Protein AF-A0A2M8KVR5-F1 (afdb_monomer_lite)

Structure (mmCIF, N/CA/C/O backbone):
data_AF-A0A2M8KVR5-F1
#
_entry.id   AF-A0A2M8KVR5-F1
#
loop_
_atom_site.group_PDB
_atom_site.id
_atom_site.type_symbol
_atom_site.label_atom_id
_atom_site.label_alt_id
_atom_site.label_comp_id
_atom_site.label_asym_id
_atom_site.label_entity_id
_atom_site.label_seq_id
_atom_site.pdbx_PDB_ins_code
_atom_site.Cartn_x
_atom_site.Cartn_y
_atom_site.Cartn_z
_atom_site.occupancy
_atom_site.B_iso_or_equiv
_atom_site.auth_seq_id
_atom_site.auth_comp_id
_atom_site.auth_asym_id
_atom_site.auth_atom_id
_atom_site.pdbx_PDB_model_num
ATOM 1 N N . MET A 1 1 ? -38.546 4.397 44.052 1.00 54.53 1 MET A N 1
ATOM 2 C CA . MET A 1 1 ? -37.557 5.399 43.584 1.00 54.53 1 MET A CA 1
ATOM 3 C C . MET A 1 1 ? -36.105 5.061 44.001 1.00 54.53 1 MET A C 1
ATOM 5 O O . MET A 1 1 ? -35.329 5.967 44.254 1.00 54.53 1 MET A O 1
ATOM 9 N N . LEU A 1 2 ? -35.699 3.776 44.044 1.00 54.94 2 LEU A N 1
ATOM 10 C CA . LEU A 1 2 ? -34.340 3.357 44.469 1.00 54.94 2 LEU A CA 1
ATOM 11 C C . LEU A 1 2 ? -33.633 2.385 43.498 1.00 54.94 2 LEU A C 1
ATOM 13 O O . LEU A 1 2 ? -32.419 2.247 43.551 1.00 54.94 2 LEU A O 1
ATOM 17 N N . VAL A 1 3 ? -34.357 1.774 42.553 1.00 57.31 3 VAL A N 1
ATOM 18 C CA . VAL A 1 3 ? -33.804 0.739 41.652 1.00 57.31 3 VAL A CA 1
ATOM 19 C C . VAL A 1 3 ? -33.169 1.328 40.378 1.00 57.31 3 VAL A C 1
ATOM 21 O O . VAL A 1 3 ? -32.244 0.753 39.814 1.00 57.31 3 VAL A O 1
ATOM 24 N N . LEU A 1 4 ? -33.575 2.531 39.956 1.00 55.69 4 LEU A N 1
ATOM 25 C CA . LEU A 1 4 ? -33.089 3.167 38.719 1.00 55.69 4 LEU A CA 1
ATOM 26 C C . LEU A 1 4 ? -31.696 3.819 38.832 1.00 55.69 4 LEU A C 1
ATOM 28 O O . LEU A 1 4 ? -31.100 4.157 37.814 1.00 55.69 4 LEU A O 1
ATOM 32 N N . ARG A 1 5 ? -31.135 3.975 40.041 1.00 52.69 5 ARG A N 1
ATOM 33 C CA . ARG A 1 5 ? -29.813 4.611 40.235 1.00 52.69 5 ARG A CA 1
ATOM 34 C C . ARG A 1 5 ? -28.624 3.661 40.065 1.00 52.69 5 ARG A C 1
ATOM 36 O O . ARG A 1 5 ? -27.506 4.134 39.903 1.00 52.69 5 ARG A O 1
ATOM 43 N N . HIS A 1 6 ? -28.836 2.344 40.089 1.00 54.06 6 HIS A N 1
ATOM 44 C CA . HIS A 1 6 ? -27.742 1.360 40.059 1.00 54.06 6 HIS A CA 1
ATOM 45 C C . HIS A 1 6 ? -27.347 0.874 38.655 1.00 54.06 6 HIS A C 1
ATOM 47 O O . HIS A 1 6 ? -26.278 0.288 38.492 1.00 54.06 6 HIS A O 1
ATOM 53 N N . LEU A 1 7 ? -28.139 1.162 37.616 1.00 56.88 7 LEU A N 1
ATOM 54 C CA . LEU A 1 7 ? -27.837 0.708 36.250 1.00 56.88 7 LEU A CA 1
ATOM 55 C C . LEU A 1 7 ? -26.860 1.613 35.479 1.00 56.88 7 LEU A C 1
ATOM 57 O O . LEU A 1 7 ? -26.306 1.182 34.470 1.00 56.88 7 LEU A O 1
ATOM 61 N N . HIS A 1 8 ? -26.557 2.821 35.964 1.00 54.25 8 HIS A N 1
ATOM 62 C CA . HIS A 1 8 ? -25.597 3.707 35.291 1.00 54.25 8 HIS A CA 1
ATOM 63 C C . HIS A 1 8 ? -24.120 3.394 35.576 1.00 54.25 8 HIS A C 1
ATOM 65 O O . HIS A 1 8 ? -23.249 3.873 34.853 1.00 54.25 8 HIS A O 1
ATOM 71 N N . HIS A 1 9 ? -23.805 2.546 36.560 1.00 49.78 9 HIS A N 1
ATOM 72 C CA . HIS A 1 9 ? -22.411 2.303 36.954 1.00 49.78 9 HIS A CA 1
ATOM 73 C C . HIS A 1 9 ? -21.706 1.143 36.225 1.00 49.78 9 HIS A C 1
ATOM 75 O O . HIS A 1 9 ? -20.511 0.932 36.428 1.00 49.78 9 HIS A O 1
ATOM 81 N N . ARG A 1 10 ? -22.389 0.418 35.324 1.00 52.16 10 ARG A N 1
ATOM 82 C CA . ARG A 1 10 ? -21.841 -0.764 34.618 1.00 52.16 10 ARG A CA 1
ATOM 83 C C . ARG A 1 10 ? -21.323 -0.514 33.187 1.00 52.16 10 ARG A C 1
ATOM 85 O O . ARG A 1 10 ? -21.230 -1.452 32.403 1.00 52.16 10 ARG A O 1
ATOM 92 N N . ARG A 1 11 ? -20.925 0.712 32.821 1.00 54.03 11 ARG A N 1
ATOM 93 C CA . ARG A 1 11 ? -20.269 1.005 31.518 1.00 54.03 11 ARG A CA 1
ATOM 94 C C . ARG A 1 11 ? -18.906 1.691 31.649 1.00 54.03 11 ARG A C 1
ATOM 96 O O . ARG A 1 11 ? -18.586 2.624 30.922 1.00 54.03 11 ARG A O 1
ATOM 103 N N . ARG A 1 12 ? -18.065 1.216 32.566 1.00 53.47 12 ARG A N 1
ATOM 104 C CA . ARG A 1 12 ? -16.647 1.614 32.625 1.00 53.47 12 ARG A CA 1
ATOM 105 C C . ARG A 1 12 ? -15.747 0.379 32.702 1.00 53.47 12 ARG A C 1
ATOM 107 O O . ARG A 1 12 ? -14.941 0.226 33.607 1.00 53.47 12 ARG A O 1
ATOM 114 N N . GLN A 1 13 ? -15.933 -0.543 31.761 1.00 52.22 13 GLN A N 1
ATOM 115 C CA . GLN A 1 13 ? -15.040 -1.686 31.567 1.00 52.22 13 GLN A CA 1
ATOM 116 C C . GLN A 1 13 ? -13.802 -1.226 30.773 1.00 52.22 13 GLN A C 1
ATOM 118 O O . GLN A 1 13 ? -13.929 -0.745 29.654 1.00 52.22 13 GLN A O 1
ATOM 123 N N . LYS A 1 14 ? -12.627 -1.336 31.415 1.00 47.28 14 LYS A N 1
ATOM 124 C CA . LYS A 1 14 ? -11.256 -1.366 30.856 1.00 47.28 14 LYS A CA 1
ATOM 125 C C . LYS A 1 14 ? -10.913 -0.326 29.769 1.00 47.28 14 LYS A C 1
ATOM 127 O O . LYS A 1 14 ? -10.951 -0.608 28.585 1.00 47.28 14 LYS A O 1
ATOM 132 N N . LYS A 1 15 ? -10.436 0.858 30.176 1.00 48.91 15 LYS A N 1
ATOM 133 C CA . LYS A 1 15 ? -9.985 1.935 29.260 1.00 48.91 15 LYS A CA 1
ATOM 134 C C . LYS A 1 15 ? -8.455 2.032 29.062 1.00 48.91 15 LYS A C 1
ATOM 136 O O . LYS A 1 15 ? -7.995 2.970 28.429 1.00 48.91 15 LYS A O 1
ATOM 141 N N . SER A 1 16 ? -7.653 1.119 29.623 1.00 50.03 16 SER A N 1
ATOM 142 C CA . SER A 1 16 ? -6.190 1.327 29.714 1.00 50.03 16 SER A CA 1
ATOM 143 C C . SER A 1 16 ? -5.357 0.535 28.691 1.00 50.03 16 SER A C 1
ATOM 145 O O . SER A 1 16 ? -4.474 1.099 28.060 1.00 50.03 16 SER A O 1
ATOM 147 N N . SER A 1 17 ? -5.672 -0.745 28.442 1.00 53.75 17 SER A N 1
ATOM 148 C CA . SER A 1 17 ? -4.884 -1.594 27.522 1.00 53.75 17 SER A CA 1
ATOM 149 C C . SER A 1 17 ? -5.211 -1.397 26.038 1.00 53.75 17 SER A C 1
ATOM 151 O O . SER A 1 17 ? -4.375 -1.707 25.195 1.00 53.75 17 SER A O 1
ATOM 153 N N . HIS A 1 18 ? -6.412 -0.910 25.709 1.00 58.44 18 HIS A N 1
ATOM 154 C CA . HIS A 1 18 ? -6.841 -0.739 24.317 1.00 58.44 18 HIS A CA 1
ATOM 155 C C . HIS A 1 18 ? -6.031 0.352 23.605 1.00 58.44 18 HIS A C 1
ATOM 157 O O . HIS A 1 18 ? -5.607 0.158 22.476 1.00 58.44 18 HIS A O 1
ATOM 163 N N . ASN A 1 19 ? -5.669 1.427 24.311 1.00 74.12 19 ASN A N 1
ATOM 164 C CA . ASN A 1 19 ? -5.029 2.590 23.692 1.00 74.12 19 ASN A CA 1
ATOM 165 C C . ASN A 1 19 ? -3.622 2.293 23.133 1.00 74.12 19 ASN A C 1
ATOM 167 O O . ASN A 1 19 ? -3.216 2.907 22.153 1.00 74.12 19 ASN A O 1
ATOM 171 N N . PHE A 1 20 ? -2.864 1.369 23.739 1.00 86.75 20 PHE A N 1
ATOM 172 C CA . PHE A 1 20 ? -1.526 1.016 23.247 1.00 86.75 20 PHE A CA 1
ATOM 173 C C . PHE A 1 20 ? -1.593 0.207 21.949 1.00 86.75 20 PHE A C 1
ATOM 175 O O . PHE A 1 20 ? -0.916 0.541 20.978 1.00 86.75 20 PHE A O 1
ATOM 182 N N . LEU A 1 21 ? -2.445 -0.822 21.918 1.00 87.56 21 LEU A N 1
ATOM 183 C CA . LEU A 1 21 ? -2.665 -1.625 20.716 1.00 87.56 21 LEU A CA 1
ATOM 184 C C . LEU A 1 21 ? -3.286 -0.785 19.599 1.00 87.56 21 LEU A C 1
ATOM 186 O O . LEU A 1 21 ? -2.841 -0.888 18.461 1.00 87.56 21 LEU A O 1
ATOM 190 N N . ASP A 1 22 ? -4.232 0.097 19.925 1.00 85.88 22 ASP A N 1
ATOM 191 C CA . ASP A 1 22 ? -4.829 1.017 18.956 1.00 85.88 22 ASP A CA 1
ATOM 192 C C . ASP A 1 22 ? -3.752 1.897 18.303 1.00 85.88 22 ASP A C 1
ATOM 194 O O . ASP A 1 22 ? -3.698 1.996 17.078 1.00 85.88 22 ASP A O 1
ATOM 198 N N . ASN A 1 23 ? -2.831 2.464 19.092 1.00 88.12 23 ASN A N 1
ATOM 199 C CA . ASN A 1 23 ? -1.714 3.252 18.565 1.00 88.12 23 ASN A CA 1
ATOM 200 C C . ASN A 1 23 ? -0.775 2.421 17.677 1.00 88.12 23 ASN A C 1
ATOM 202 O O . ASN A 1 23 ? -0.385 2.884 16.604 1.00 88.12 23 ASN A O 1
ATOM 206 N N . ILE A 1 24 ? -0.442 1.188 18.078 1.00 93.06 24 ILE A N 1
ATOM 207 C CA . ILE A 1 24 ? 0.366 0.276 17.253 1.00 93.06 24 ILE A CA 1
ATOM 208 C C . ILE A 1 24 ? -0.325 -0.000 15.918 1.00 93.06 24 ILE A C 1
ATOM 210 O O . ILE A 1 24 ? 0.333 0.021 14.880 1.00 93.06 24 ILE A O 1
ATOM 214 N N . ILE A 1 25 ? -1.640 -0.224 15.920 1.00 92.75 25 ILE A N 1
ATOM 215 C CA . ILE A 1 25 ? -2.398 -0.494 14.695 1.00 92.75 25 ILE A CA 1
ATOM 216 C C . ILE A 1 25 ? -2.281 0.678 13.718 1.00 92.75 25 ILE A C 1
ATOM 218 O O . ILE A 1 25 ? -2.097 0.440 12.529 1.00 92.75 25 ILE A O 1
ATOM 222 N N . TYR A 1 26 ? -2.324 1.929 14.187 1.00 90.00 26 TYR A N 1
ATOM 223 C CA . TYR A 1 26 ? -2.098 3.088 13.314 1.00 90.00 26 TYR A CA 1
ATOM 224 C C . TYR A 1 26 ? -0.678 3.125 12.738 1.00 90.00 26 TYR A C 1
ATOM 226 O O . TYR A 1 26 ? -0.511 3.417 11.553 1.00 90.00 26 TYR A O 1
ATOM 234 N N . VAL A 1 27 ? 0.335 2.792 13.542 1.00 94.06 27 VAL A N 1
ATOM 235 C CA . VAL A 1 27 ? 1.727 2.723 13.070 1.00 94.06 27 VAL A CA 1
ATOM 23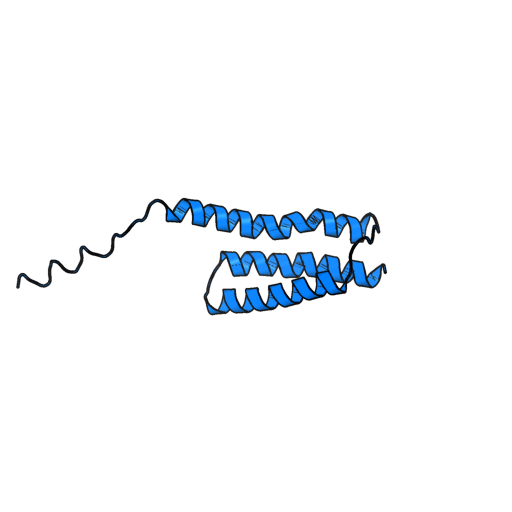6 C C . VAL A 1 27 ? 1.883 1.632 12.013 1.00 94.06 27 VAL A C 1
ATOM 238 O O . VAL A 1 27 ? 2.433 1.897 10.950 1.00 94.06 27 VAL A O 1
ATOM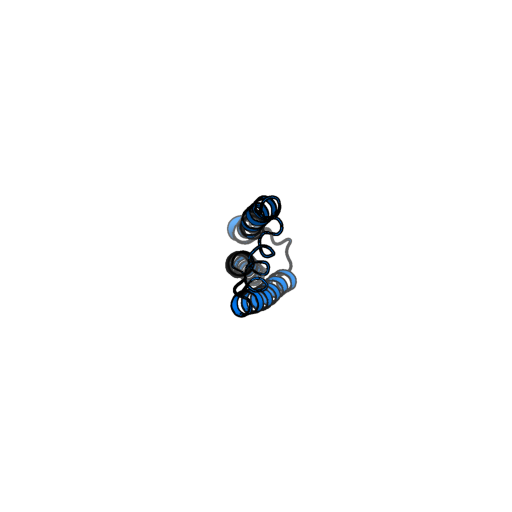 241 N N . ILE A 1 28 ? 1.355 0.432 12.256 1.00 93.88 28 ILE A N 1
ATOM 242 C CA . ILE A 1 28 ? 1.435 -0.693 11.312 1.00 93.88 28 ILE A CA 1
ATOM 243 C C . ILE A 1 28 ? 0.631 -0.400 10.040 1.00 93.88 28 ILE A C 1
ATOM 245 O O . ILE A 1 28 ? 1.105 -0.686 8.940 1.00 93.88 28 ILE A O 1
ATOM 249 N N . ALA A 1 29 ? -0.545 0.220 10.175 1.00 92.56 29 ALA A N 1
ATOM 250 C CA . ALA A 1 29 ? -1.379 0.637 9.051 1.00 92.56 29 ALA A CA 1
ATOM 251 C C . ALA A 1 29 ? -0.624 1.556 8.080 1.00 92.56 29 ALA A C 1
ATOM 253 O O . ALA A 1 29 ? -0.831 1.462 6.870 1.00 92.56 29 ALA A O 1
ATOM 254 N N . PHE A 1 30 ? 0.262 2.410 8.596 1.00 93.25 30 PHE A N 1
ATOM 255 C CA . PHE A 1 30 ? 1.144 3.246 7.787 1.00 93.25 30 PHE A CA 1
ATOM 256 C C . PHE A 1 30 ? 2.404 2.506 7.319 1.00 93.25 30 PHE A C 1
ATOM 258 O O . PHE A 1 30 ? 2.772 2.584 6.148 1.00 93.25 30 PHE A O 1
ATOM 265 N N . ALA A 1 31 ? 3.063 1.774 8.220 1.00 95.25 31 ALA A N 1
ATOM 266 C CA . ALA A 1 31 ? 4.343 1.131 7.954 1.00 95.25 31 ALA A CA 1
ATOM 267 C C . ALA A 1 31 ? 4.247 0.078 6.843 1.00 95.25 31 ALA A C 1
ATOM 269 O O . ALA A 1 31 ? 5.137 0.020 6.002 1.00 95.25 31 ALA A O 1
ATOM 270 N N . GLY A 1 32 ? 3.166 -0.710 6.795 1.00 91.50 32 GLY A N 1
ATOM 271 C CA . GLY A 1 32 ? 2.979 -1.748 5.774 1.00 91.50 32 GLY A CA 1
ATOM 272 C C . GLY A 1 32 ? 3.129 -1.214 4.339 1.00 91.50 32 GLY A C 1
ATOM 273 O O . GLY A 1 32 ? 4.048 -1.636 3.635 1.00 91.50 32 GLY A O 1
ATOM 274 N N . PRO A 1 33 ? 2.300 -0.246 3.907 1.00 93.25 33 PRO A N 1
ATOM 275 C CA . PRO A 1 33 ? 2.433 0.368 2.585 1.00 93.25 33 PRO A CA 1
ATOM 276 C C . PRO A 1 33 ? 3.769 1.092 2.354 1.00 93.25 33 PRO A C 1
ATOM 278 O O . PRO A 1 33 ? 4.304 1.071 1.248 1.00 93.25 33 PRO A O 1
ATOM 281 N N . VAL A 1 34 ? 4.348 1.716 3.384 1.00 94.81 34 VAL A N 1
ATOM 282 C CA . VAL A 1 34 ? 5.651 2.401 3.272 1.00 94.81 34 VAL A CA 1
ATOM 283 C C . VAL A 1 34 ? 6.785 1.417 2.988 1.00 94.81 34 VAL A C 1
ATOM 285 O O . VAL A 1 34 ? 7.680 1.718 2.201 1.00 94.81 34 VAL A O 1
ATOM 288 N N . MET A 1 35 ? 6.719 0.205 3.538 1.00 95.81 35 MET A N 1
ATOM 289 C CA . MET A 1 35 ? 7.695 -0.853 3.252 1.00 95.81 35 MET A CA 1
ATOM 290 C C . MET A 1 35 ? 7.626 -1.358 1.805 1.00 95.81 35 MET A C 1
ATOM 292 O O . MET A 1 35 ? 8.498 -2.104 1.375 1.00 95.81 35 MET A O 1
ATOM 296 N N . THR A 1 36 ? 6.628 -0.933 1.025 1.00 95.44 36 THR A N 1
ATOM 297 C CA . THR A 1 36 ? 6.564 -1.212 -0.415 1.00 95.44 36 THR A CA 1
ATOM 298 C C . THR A 1 36 ? 7.401 -0.225 -1.246 1.00 95.44 36 THR A C 1
ATOM 300 O O . THR A 1 36 ? 7.651 -0.479 -2.421 1.00 95.44 36 THR A O 1
ATOM 303 N N . ILE A 1 37 ? 7.871 0.890 -0.669 1.00 95.25 37 ILE A N 1
ATOM 304 C CA . ILE A 1 37 ? 8.650 1.916 -1.389 1.00 95.25 37 ILE A CA 1
ATOM 305 C C . ILE A 1 37 ? 9.953 1.368 -2.003 1.00 95.25 37 ILE A C 1
ATOM 307 O O . ILE A 1 37 ? 10.192 1.665 -3.174 1.00 95.25 37 ILE A O 1
ATOM 311 N N . PRO A 1 38 ? 10.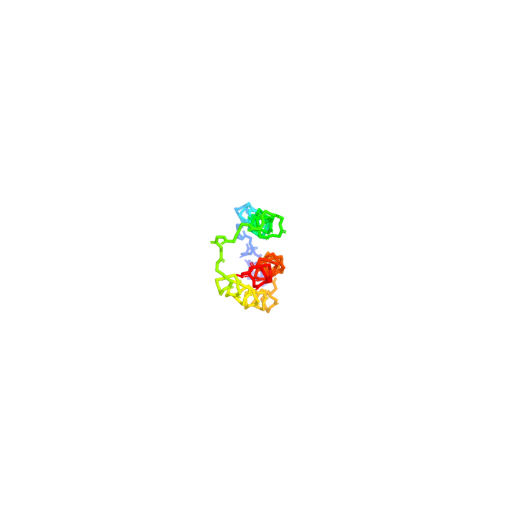776 0.551 -1.309 1.00 94.62 38 PRO A N 1
ATOM 312 C CA . PRO A 1 38 ? 11.965 -0.049 -1.921 1.00 94.62 38 PRO A CA 1
ATOM 313 C C . PRO A 1 38 ? 11.623 -0.872 -3.168 1.00 94.62 38 PRO A C 1
ATOM 315 O O . PRO A 1 38 ? 12.267 -0.731 -4.199 1.00 94.62 38 PRO A O 1
ATOM 318 N N . GLN A 1 39 ? 10.522 -1.627 -3.127 1.00 94.81 39 GLN A N 1
ATOM 319 C CA . GLN A 1 39 ? 10.071 -2.404 -4.279 1.00 94.81 39 GLN A CA 1
ATOM 320 C C . GLN A 1 39 ? 9.662 -1.519 -5.467 1.00 94.81 39 GLN A C 1
ATOM 322 O O . GLN A 1 39 ? 9.904 -1.884 -6.619 1.00 94.81 39 GLN A O 1
ATOM 327 N N . ILE A 1 40 ? 9.047 -0.360 -5.206 1.00 95.38 40 ILE A N 1
ATOM 328 C CA . ILE A 1 40 ? 8.737 0.634 -6.244 1.00 95.38 40 ILE A CA 1
ATOM 329 C C . ILE A 1 40 ? 10.043 1.160 -6.852 1.00 95.38 40 ILE A C 1
ATOM 331 O O . ILE A 1 40 ? 10.153 1.240 -8.075 1.00 95.38 40 ILE A O 1
ATOM 335 N N . TYR A 1 41 ? 11.041 1.480 -6.027 1.00 95.00 41 TYR A N 1
ATOM 336 C CA . TYR A 1 41 ? 12.350 1.926 -6.505 1.00 95.00 41 TYR A CA 1
ATOM 337 C C . TYR A 1 41 ? 13.024 0.873 -7.397 1.00 95.00 41 TYR A C 1
ATOM 339 O O . TYR A 1 41 ? 13.478 1.205 -8.495 1.00 95.00 41 TYR A O 1
ATOM 347 N N . ASP A 1 42 ? 13.022 -0.394 -6.984 1.00 93.25 42 ASP A N 1
ATOM 348 C CA . ASP A 1 42 ? 13.652 -1.478 -7.745 1.00 93.25 42 ASP A CA 1
ATOM 349 C C . ASP A 1 42 ? 13.025 -1.646 -9.135 1.00 93.25 42 ASP A C 1
ATOM 351 O O . ASP A 1 42 ? 13.727 -1.811 -10.136 1.00 93.25 42 ASP A O 1
ATOM 355 N N . VAL A 1 43 ? 11.699 -1.521 -9.219 1.00 94.00 43 VAL A N 1
ATOM 356 C CA . VAL A 1 43 ? 10.960 -1.642 -10.480 1.00 94.00 43 VAL A CA 1
ATOM 357 C C . VAL A 1 43 ? 11.158 -0.419 -11.378 1.00 94.00 43 VAL A C 1
ATOM 359 O O . VAL A 1 43 ? 11.422 -0.559 -12.575 1.00 94.00 43 VAL A O 1
ATOM 362 N N . TRP A 1 44 ? 11.027 0.791 -10.832 1.00 93.75 44 TRP A N 1
ATOM 363 C CA . TRP A 1 44 ? 10.994 2.011 -11.642 1.00 93.75 44 TRP A CA 1
ATOM 364 C C . TRP A 1 44 ? 12.371 2.608 -11.915 1.00 93.75 44 TRP A C 1
ATOM 366 O O . TRP A 1 44 ? 12.572 3.155 -12.999 1.00 93.75 44 TRP A O 1
ATOM 376 N N . VAL A 1 45 ? 13.317 2.502 -10.984 1.00 93.12 45 VAL A N 1
ATOM 377 C CA . VAL A 1 45 ? 14.655 3.099 -11.109 1.00 93.12 45 VAL A CA 1
ATOM 378 C C . VAL A 1 45 ? 15.680 2.036 -11.468 1.00 93.12 45 VAL A C 1
ATOM 380 O O . VAL A 1 45 ? 16.329 2.152 -12.504 1.00 93.12 45 VAL A O 1
ATOM 383 N N . ALA A 1 46 ? 15.793 0.980 -10.658 1.00 88.62 46 ALA A N 1
ATOM 384 C CA . ALA A 1 46 ? 16.817 -0.043 -10.870 1.00 88.62 46 ALA A CA 1
ATOM 385 C C . ALA A 1 46 ? 16.517 -0.959 -12.070 1.00 88.62 46 ALA A C 1
ATOM 387 O O . ALA A 1 46 ? 17.416 -1.650 -12.544 1.00 88.62 46 ALA A O 1
ATOM 388 N N . LYS A 1 47 ? 15.263 -0.970 -12.554 1.00 84.44 47 LYS A N 1
ATOM 389 C CA . LYS A 1 47 ? 14.757 -1.892 -13.588 1.00 84.44 47 LYS A CA 1
ATOM 390 C C . LYS A 1 47 ? 15.003 -3.363 -13.236 1.00 84.44 47 LYS A C 1
ATOM 392 O O . LYS A 1 47 ? 15.121 -4.211 -14.117 1.00 84.44 47 LYS A O 1
ATOM 397 N N . GLN A 1 48 ? 15.076 -3.674 -11.944 1.00 76.69 48 GLN A N 1
ATOM 398 C CA . GLN A 1 48 ? 15.281 -5.029 -11.453 1.00 76.69 48 GLN A CA 1
ATOM 399 C C . GLN A 1 48 ? 13.917 -5.684 -11.244 1.00 76.69 48 GLN A C 1
ATOM 401 O O . GLN A 1 48 ? 13.232 -5.477 -10.245 1.00 76.69 48 GLN A O 1
ATOM 406 N N . LEU A 1 49 ? 13.502 -6.463 -12.240 1.00 69.75 49 LEU A N 1
ATOM 407 C CA . LEU A 1 49 ? 12.209 -7.140 -12.267 1.00 69.75 49 LEU A CA 1
ATOM 408 C C . LEU A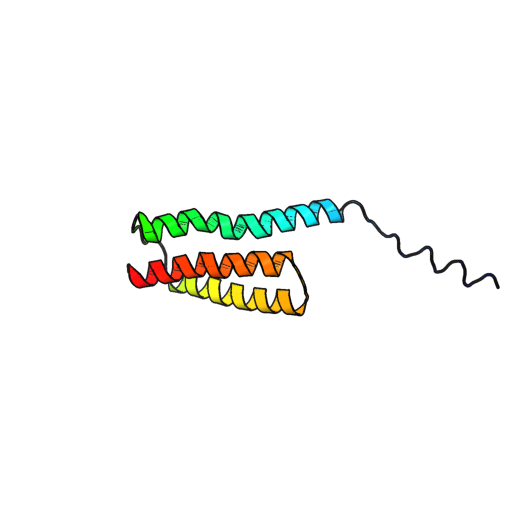 1 49 ? 12.344 -8.559 -11.725 1.00 69.75 49 LEU A C 1
ATOM 410 O O . LEU A 1 49 ? 12.341 -9.536 -12.466 1.00 69.75 49 LEU A O 1
ATOM 414 N N . SER A 1 50 ? 12.445 -8.680 -10.408 1.00 75.00 50 SER A N 1
ATOM 415 C CA . SER A 1 50 ? 12.339 -9.970 -9.714 1.00 75.00 50 SER A CA 1
ATOM 416 C C . SER A 1 50 ? 10.897 -10.295 -9.296 1.00 75.00 50 SER A C 1
ATOM 418 O O . SER A 1 50 ? 10.660 -11.251 -8.558 1.00 75.00 50 SER A O 1
ATOM 420 N N . VAL A 1 51 ? 9.914 -9.515 -9.765 1.00 86.81 51 VAL A N 1
ATOM 421 C CA . VAL A 1 51 ? 8.529 -9.568 -9.287 1.00 86.81 51 VAL A CA 1
ATOM 422 C C . VAL A 1 51 ? 7.509 -9.908 -10.370 1.00 86.81 51 VAL A C 1
ATOM 424 O O . VAL A 1 51 ? 7.582 -9.442 -11.502 1.00 86.81 51 VAL A O 1
ATOM 427 N N . ASN A 1 52 ? 6.501 -10.702 -9.999 1.00 91.25 52 ASN A N 1
ATOM 428 C CA . ASN A 1 52 ? 5.422 -11.102 -10.899 1.00 91.25 52 ASN A CA 1
ATOM 429 C C . ASN A 1 52 ? 4.266 -10.077 -10.862 1.00 91.25 52 ASN A C 1
ATOM 431 O O . ASN A 1 52 ? 3.678 -9.883 -9.793 1.00 91.25 52 ASN A O 1
ATOM 435 N N . PRO A 1 53 ? 3.871 -9.462 -11.996 1.00 91.50 53 PRO A N 1
ATOM 436 C CA . PRO A 1 53 ? 2.769 -8.500 -12.025 1.00 91.50 53 PRO A CA 1
ATOM 437 C C . PRO A 1 53 ? 1.430 -9.109 -11.587 1.00 91.50 53 PRO A C 1
ATOM 439 O O . PRO A 1 53 ? 0.639 -8.426 -10.949 1.00 91.50 53 PRO A O 1
ATOM 442 N N . ILE A 1 54 ? 1.173 -10.398 -11.831 1.00 95.31 54 ILE A N 1
ATOM 443 C CA . ILE A 1 54 ? -0.076 -11.040 -11.382 1.00 95.31 54 ILE A CA 1
ATOM 444 C C . ILE A 1 54 ? -0.177 -11.006 -9.851 1.00 95.31 54 ILE A C 1
ATOM 446 O O . ILE A 1 54 ? -1.243 -10.720 -9.305 1.00 95.31 54 ILE A O 1
ATOM 450 N N . THR A 1 55 ? 0.938 -11.230 -9.152 1.00 94.94 55 THR A N 1
ATOM 451 C CA . THR A 1 55 ? 0.997 -11.173 -7.687 1.00 94.94 55 THR A CA 1
ATOM 452 C C . THR A 1 55 ? 0.644 -9.777 -7.175 1.00 94.94 55 THR A C 1
ATOM 454 O O . THR A 1 55 ? -0.224 -9.634 -6.316 1.00 94.94 55 THR A O 1
ATOM 457 N N . TRP A 1 56 ? 1.262 -8.734 -7.735 1.00 95.56 56 TRP A N 1
ATOM 458 C CA . TRP A 1 56 ? 1.028 -7.353 -7.297 1.00 95.56 56 TRP A CA 1
ATOM 459 C C . TRP A 1 56 ? -0.356 -6.828 -7.686 1.00 95.56 56 TRP A C 1
ATOM 461 O O . TRP A 1 56 ? -0.997 -6.148 -6.885 1.00 95.56 56 TRP A O 1
ATOM 471 N N . GLY A 1 57 ? -0.869 -7.219 -8.854 1.00 96.25 57 GLY A N 1
ATOM 472 C CA . GLY A 1 57 ? -2.250 -6.942 -9.246 1.00 96.25 57 GLY A CA 1
ATOM 473 C C . GLY A 1 57 ? -3.261 -7.610 -8.308 1.00 96.25 57 GLY A C 1
ATOM 474 O O . GLY A 1 57 ? -4.237 -6.981 -7.905 1.00 96.25 57 GLY A O 1
ATOM 475 N N . SER A 1 58 ? -2.992 -8.847 -7.876 1.00 97.81 58 SER A N 1
ATOM 476 C CA . SER A 1 58 ? -3.847 -9.564 -6.917 1.00 97.81 58 SER A CA 1
ATOM 477 C C . SER A 1 58 ? -3.875 -8.873 -5.552 1.00 97.81 58 SER A C 1
ATOM 479 O O . SER A 1 58 ? -4.950 -8.711 -4.974 1.00 97.81 58 SER A O 1
ATOM 481 N N . TYR A 1 59 ? -2.726 -8.397 -5.055 1.00 96.75 59 TYR A N 1
ATOM 482 C CA . TYR A 1 59 ? -2.683 -7.599 -3.824 1.00 96.75 59 TYR A CA 1
ATOM 483 C C . TYR A 1 59 ? -3.467 -6.292 -3.943 1.00 96.75 59 TYR A C 1
ATOM 485 O O . TYR A 1 59 ? -4.164 -5.925 -2.999 1.00 96.75 59 TYR A O 1
ATOM 493 N N . CYS A 1 60 ? -3.417 -5.629 -5.099 1.00 97.06 60 CYS A N 1
ATOM 494 C CA . CYS A 1 60 ? -4.206 -4.425 -5.349 1.00 97.06 60 CYS A CA 1
ATOM 495 C C . CYS A 1 60 ? -5.718 -4.718 -5.279 1.00 97.06 60 CYS A C 1
ATOM 497 O O . CYS A 1 60 ? -6.447 -4.027 -4.568 1.00 97.06 60 CYS A O 1
ATOM 499 N N . VAL A 1 61 ? -6.190 -5.799 -5.915 1.00 98.19 61 VAL A N 1
ATOM 500 C CA . VAL A 1 61 ? -7.604 -6.227 -5.839 1.00 98.19 61 VAL A CA 1
ATOM 501 C C . VAL A 1 61 ? -8.017 -6.546 -4.400 1.00 98.19 61 VAL A C 1
ATOM 503 O O . VAL A 1 61 ? -9.063 -6.090 -3.938 1.00 98.19 61 VAL A O 1
ATOM 506 N N . ILE A 1 62 ? -7.186 -7.285 -3.662 1.00 98.19 62 ILE A N 1
ATOM 507 C CA . ILE A 1 62 ? -7.438 -7.603 -2.250 1.00 98.19 62 ILE A CA 1
ATOM 508 C C . ILE A 1 62 ? -7.524 -6.318 -1.412 1.00 98.19 62 ILE A C 1
ATOM 510 O O . ILE A 1 62 ? -8.430 -6.184 -0.586 1.00 98.19 62 ILE A O 1
ATOM 514 N N . ALA A 1 63 ? -6.631 -5.353 -1.642 1.00 97.56 63 ALA A N 1
ATOM 515 C CA . ALA A 1 63 ? -6.638 -4.075 -0.937 1.00 97.56 63 ALA A CA 1
ATOM 516 C C . ALA A 1 63 ? -7.904 -3.253 -1.240 1.00 97.56 63 ALA A C 1
ATOM 518 O O . ALA A 1 63 ? -8.463 -2.643 -0.330 1.00 97.56 63 ALA A O 1
ATOM 519 N N . VAL A 1 64 ? -8.422 -3.293 -2.474 1.00 98.44 64 VAL A N 1
ATOM 520 C CA . VAL A 1 64 ? -9.720 -2.683 -2.822 1.00 98.44 64 VAL A CA 1
ATOM 521 C C . VAL A 1 64 ? -10.857 -3.314 -2.015 1.00 98.44 64 VAL A C 1
ATOM 523 O O . VAL A 1 64 ? -11.659 -2.588 -1.427 1.00 98.44 64 VAL A O 1
ATOM 526 N N . VAL A 1 65 ? -10.906 -4.646 -1.912 1.00 98.50 65 VAL A N 1
ATOM 527 C CA . VAL A 1 65 ? -11.934 -5.343 -1.116 1.00 98.50 65 VAL A CA 1
ATOM 528 C C . VAL A 1 65 ? -11.859 -4.937 0.361 1.00 98.50 65 VAL A C 1
ATOM 530 O O . VAL A 1 65 ? -12.881 -4.610 0.972 1.00 98.50 65 VAL A O 1
ATOM 533 N N . TRP A 1 66 ? -10.655 -4.885 0.935 1.00 98.06 66 TRP A N 1
ATOM 534 C CA . TRP A 1 66 ? -10.454 -4.433 2.315 1.00 98.06 66 TRP A CA 1
ATOM 535 C C . TRP A 1 66 ? -10.787 -2.958 2.523 1.00 98.06 66 TRP A C 1
ATOM 537 O O . TRP A 1 66 ? -11.327 -2.598 3.573 1.00 98.06 66 TRP A O 1
ATOM 547 N N . LEU A 1 67 ? -10.514 -2.102 1.539 1.00 98.25 67 LEU A N 1
ATOM 548 C CA . LEU A 1 67 ? -10.913 -0.701 1.577 1.00 98.25 67 LEU A CA 1
ATOM 549 C C . LEU A 1 67 ? -12.440 -0.575 1.610 1.00 98.25 67 LEU A C 1
ATOM 551 O O . LEU A 1 67 ? -12.966 0.131 2.471 1.00 98.25 67 LEU A O 1
ATOM 555 N N . CYS A 1 68 ? -13.158 -1.305 0.750 1.00 98.44 68 CYS A N 1
ATOM 556 C CA . CYS A 1 68 ? -14.622 -1.351 0.770 1.00 98.44 68 CYS A CA 1
ATOM 557 C C . CYS A 1 68 ? -15.153 -1.807 2.136 1.00 98.44 68 CYS A C 1
ATOM 559 O O . CYS A 1 68 ? -16.043 -1.165 2.700 1.00 98.44 68 CYS A O 1
ATOM 561 N N . TYR A 1 69 ? -14.569 -2.864 2.708 1.00 98.06 69 TYR A N 1
ATOM 562 C CA . TYR A 1 69 ? -14.923 -3.337 4.047 1.00 98.06 69 TYR A CA 1
ATOM 563 C C . TYR A 1 69 ? -14.682 -2.267 5.123 1.00 98.06 69 TYR A C 1
ATOM 565 O O . TYR A 1 69 ? -15.562 -2.000 5.949 1.00 98.06 69 TYR A O 1
ATOM 573 N N . GLY A 1 70 ? -13.505 -1.635 5.100 1.00 97.31 70 GLY A N 1
ATOM 574 C CA . GLY A 1 70 ? -13.120 -0.583 6.035 1.00 97.31 70 GLY A CA 1
ATOM 575 C C . GLY A 1 70 ? -14.056 0.620 5.964 1.00 97.31 70 GLY A C 1
ATOM 576 O O . GLY A 1 70 ? -14.449 1.135 7.010 1.00 97.31 70 GLY A O 1
ATOM 577 N N . LEU A 1 71 ? -14.461 1.029 4.758 1.00 98.06 71 LEU A N 1
ATOM 578 C CA . LEU A 1 71 ? -15.433 2.102 4.534 1.00 98.06 71 LEU A CA 1
ATOM 579 C C . LEU A 1 71 ? -16.817 1.735 5.085 1.00 98.06 71 LEU A C 1
ATOM 581 O O . LEU A 1 71 ? -17.393 2.523 5.837 1.00 98.06 71 LEU A O 1
ATOM 585 N N . ALA A 1 72 ? -17.315 0.530 4.785 1.00 98.12 72 ALA A N 1
ATOM 586 C CA . ALA A 1 72 ? -18.618 0.055 5.257 1.00 98.12 72 ALA A CA 1
ATOM 587 C C . ALA A 1 72 ? -18.709 0.009 6.795 1.00 98.12 72 ALA A C 1
ATOM 589 O O . ALA A 1 72 ? -19.726 0.395 7.372 1.00 98.12 72 ALA A O 1
ATOM 590 N N . HIS A 1 73 ? -17.625 -0.390 7.466 1.00 97.25 73 HIS A N 1
ATOM 591 C CA . HIS A 1 73 ? -17.559 -0.509 8.929 1.00 97.25 73 HIS A CA 1
ATOM 592 C C . HIS A 1 73 ? -16.915 0.704 9.622 1.00 97.25 73 HIS A C 1
ATOM 594 O O . HIS A 1 73 ? -16.763 0.711 10.844 1.00 97.25 73 HIS A O 1
ATOM 600 N N . LYS A 1 74 ? -16.536 1.743 8.864 1.00 95.75 74 LYS A N 1
ATOM 601 C CA . LYS A 1 74 ? -15.878 2.974 9.344 1.00 95.75 74 LYS A CA 1
ATOM 602 C C . LYS A 1 74 ? -14.593 2.725 10.156 1.00 95.75 74 LYS A C 1
ATOM 604 O O . LYS A 1 74 ? -14.288 3.457 11.102 1.00 95.75 74 LYS A O 1
ATOM 609 N N . VAL A 1 75 ? -13.807 1.717 9.772 1.00 94.94 75 VAL A N 1
ATOM 610 C CA . VAL A 1 75 ? -12.552 1.345 10.448 1.00 94.94 75 VAL A CA 1
ATOM 611 C C . VAL A 1 75 ? -11.382 2.148 9.871 1.00 94.94 75 VAL A C 1
ATOM 613 O O . VAL A 1 75 ? -10.767 1.760 8.879 1.00 94.94 75 VAL A O 1
ATOM 616 N N . LYS A 1 76 ? -11.062 3.284 10.506 1.00 93.81 76 LYS A N 1
ATOM 617 C CA . LYS A 1 76 ? -10.082 4.266 9.994 1.00 93.81 76 LYS A CA 1
ATOM 618 C C . LYS A 1 76 ? -8.697 3.688 9.654 1.00 93.81 76 LYS A C 1
ATOM 620 O O . LYS A 1 76 ? -8.223 3.996 8.562 1.00 93.81 76 LYS A O 1
ATOM 625 N N . PRO A 1 77 ? -8.051 2.854 10.498 1.00 93.69 77 PRO A N 1
ATOM 626 C CA . PRO A 1 77 ? -6.731 2.311 10.165 1.00 93.69 77 PRO A CA 1
ATOM 627 C C . PRO A 1 77 ? -6.749 1.433 8.911 1.00 93.69 77 PRO A C 1
ATOM 629 O O . PRO A 1 77 ? -5.845 1.522 8.089 1.00 93.69 77 PRO A O 1
ATOM 632 N N . ILE A 1 78 ? -7.808 0.634 8.730 1.00 96.25 78 ILE A N 1
ATOM 633 C CA . ILE A 1 78 ? -7.981 -0.227 7.551 1.00 96.25 78 ILE A CA 1
ATOM 634 C C . ILE A 1 78 ? -8.173 0.628 6.300 1.00 96.25 78 ILE A C 1
ATOM 636 O O . ILE A 1 78 ? -7.518 0.371 5.292 1.00 96.25 78 ILE A O 1
ATOM 640 N N . ILE A 1 79 ? -9.026 1.658 6.368 1.00 97.31 79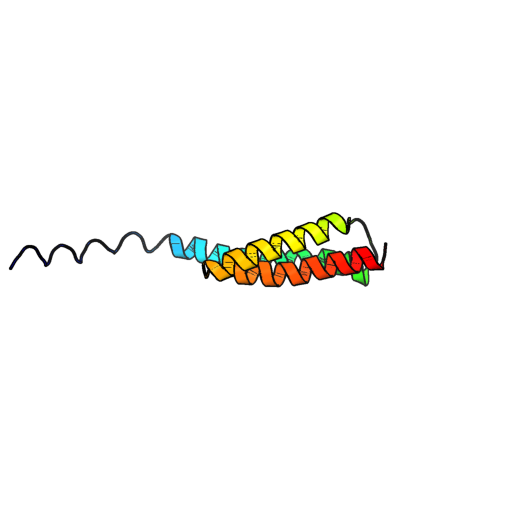 ILE A N 1
ATOM 641 C CA . ILE A 1 79 ? -9.252 2.586 5.247 1.00 97.31 79 ILE A CA 1
ATOM 642 C C . ILE A 1 79 ? -7.930 3.234 4.831 1.00 97.31 79 ILE A C 1
ATOM 644 O O . ILE A 1 79 ? -7.564 3.201 3.658 1.00 97.31 79 ILE A O 1
ATOM 648 N N . PHE A 1 80 ? -7.200 3.797 5.794 1.00 96.44 80 PHE A N 1
ATOM 649 C CA . PHE A 1 80 ? -5.945 4.490 5.531 1.00 96.44 80 PHE A CA 1
ATOM 650 C C . PHE A 1 80 ? -4.881 3.549 4.948 1.00 96.44 80 PHE A C 1
ATOM 652 O O . PHE A 1 80 ? -4.310 3.847 3.899 1.00 96.44 80 PHE A O 1
ATOM 659 N N . SER A 1 81 ? -4.676 2.385 5.574 1.00 96.94 81 SER A N 1
ATOM 660 C CA . SER A 1 81 ? -3.678 1.405 5.136 1.00 96.94 81 SER A CA 1
ATOM 661 C C . SER A 1 81 ? -3.950 0.891 3.727 1.00 96.94 81 SER A C 1
ATOM 663 O O . SER A 1 81 ? -3.052 0.887 2.891 1.00 96.94 81 SER A O 1
ATOM 665 N N . ASN A 1 82 ? -5.197 0.520 3.425 1.00 97.69 82 ASN A N 1
ATOM 666 C CA . ASN A 1 82 ? -5.533 -0.032 2.114 1.00 97.69 82 ASN A CA 1
ATOM 667 C C . ASN A 1 82 ? -5.567 1.037 1.021 1.00 97.69 82 ASN A C 1
ATOM 669 O O . ASN A 1 82 ? -5.213 0.736 -0.110 1.00 97.69 82 ASN A O 1
ATOM 673 N N . THR A 1 83 ? -5.898 2.292 1.344 1.00 98.00 83 THR A N 1
ATOM 674 C CA . THR A 1 83 ? -5.779 3.400 0.379 1.00 98.00 83 THR A CA 1
ATOM 675 C C . THR A 1 83 ? -4.324 3.581 -0.059 1.00 98.00 83 THR A C 1
ATOM 677 O O . THR A 1 83 ? -4.037 3.594 -1.254 1.00 98.00 83 THR A O 1
ATOM 680 N N . LEU A 1 84 ? -3.391 3.654 0.897 1.00 97.19 84 LEU A N 1
ATOM 681 C CA . LEU A 1 84 ? -1.955 3.700 0.604 1.00 97.19 84 LEU A CA 1
ATOM 682 C C . LEU A 1 84 ? -1.481 2.430 -0.112 1.00 97.19 84 LEU A C 1
ATOM 684 O O . LEU A 1 84 ? -0.738 2.522 -1.084 1.00 97.19 84 LEU A O 1
ATOM 688 N N . GLY A 1 85 ? -1.943 1.261 0.334 1.00 97.56 85 GLY A N 1
ATOM 689 C CA . GLY A 1 85 ? -1.597 -0.034 -0.246 1.00 97.56 85 GLY A CA 1
ATOM 690 C C . GLY A 1 85 ? -2.006 -0.163 -1.712 1.00 97.56 85 GLY A C 1
ATOM 691 O O . GLY A 1 85 ? -1.220 -0.655 -2.515 1.00 97.56 85 GLY A O 1
ATOM 692 N N . ILE A 1 86 ? -3.189 0.322 -2.100 1.00 98.38 86 ILE A N 1
ATOM 693 C CA . ILE A 1 86 ? -3.634 0.346 -3.505 1.00 98.38 86 ILE A CA 1
ATOM 694 C C . ILE A 1 86 ? -2.688 1.198 -4.351 1.00 98.38 86 ILE A C 1
ATOM 696 O O . ILE A 1 86 ? -2.296 0.784 -5.439 1.00 98.38 86 ILE A O 1
ATOM 700 N N . ILE A 1 87 ? -2.281 2.365 -3.844 1.00 98.06 87 ILE A N 1
ATOM 701 C CA . ILE A 1 87 ? -1.345 3.244 -4.550 1.00 98.06 87 ILE A CA 1
ATOM 702 C C . ILE A 1 87 ? 0.006 2.541 -4.712 1.00 98.06 87 ILE A C 1
ATOM 704 O O . ILE A 1 87 ? 0.524 2.450 -5.824 1.00 98.06 87 ILE A O 1
ATOM 708 N N . THR A 1 88 ? 0.578 2.013 -3.629 1.00 97.12 88 THR A N 1
ATOM 709 C CA . THR A 1 88 ? 1.929 1.443 -3.663 1.00 97.12 88 THR A CA 1
ATOM 710 C C . THR A 1 88 ? 1.987 0.139 -4.456 1.00 97.12 88 THR A C 1
ATO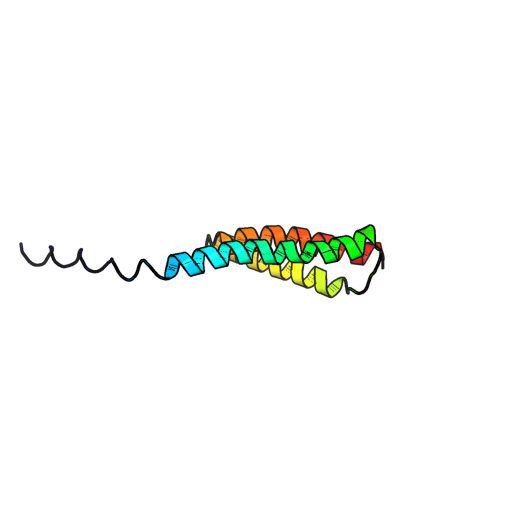M 712 O O . THR A 1 88 ? 2.833 -0.003 -5.336 1.00 97.12 88 THR A O 1
ATOM 715 N N . THR A 1 89 ? 1.062 -0.793 -4.220 1.00 96.69 89 THR A N 1
ATOM 716 C CA . THR A 1 89 ? 0.986 -2.054 -4.979 1.00 96.69 89 THR A CA 1
ATOM 717 C C . THR A 1 89 ? 0.588 -1.825 -6.435 1.00 96.69 89 THR A C 1
ATOM 719 O O . THR A 1 89 ? 1.113 -2.504 -7.316 1.00 96.69 89 THR A O 1
ATOM 722 N N . GLY A 1 90 ? -0.262 -0.829 -6.714 1.00 96.81 90 GLY A N 1
ATOM 723 C CA . GLY A 1 90 ? -0.606 -0.396 -8.066 1.00 96.81 90 GLY A CA 1
ATOM 724 C C . GLY A 1 90 ? 0.606 0.136 -8.831 1.00 96.81 90 GLY A C 1
ATOM 725 O O . GLY A 1 90 ? 0.820 -0.256 -9.975 1.00 96.81 90 GLY A O 1
ATOM 726 N N . LEU A 1 91 ? 1.455 0.948 -8.194 1.00 96.38 91 LEU A N 1
ATOM 727 C CA . LEU A 1 91 ? 2.711 1.409 -8.797 1.00 96.38 91 LEU A CA 1
ATOM 728 C C . LEU A 1 91 ? 3.657 0.248 -9.118 1.00 96.38 91 LEU A C 1
ATOM 730 O O . LEU A 1 91 ? 4.262 0.242 -10.192 1.00 96.38 91 LEU A O 1
ATOM 734 N N . VAL A 1 92 ? 3.777 -0.742 -8.228 1.00 95.94 92 VAL A N 1
ATOM 735 C CA . VAL A 1 92 ? 4.589 -1.940 -8.499 1.00 95.94 92 VAL A CA 1
ATOM 736 C C . VAL A 1 92 ? 3.994 -2.752 -9.649 1.00 95.94 92 VAL A C 1
ATOM 738 O O . VAL A 1 92 ? 4.724 -3.134 -10.559 1.00 95.94 92 VAL A O 1
ATOM 741 N N . PHE A 1 93 ? 2.678 -2.974 -9.655 1.00 96.44 93 PHE A N 1
ATOM 742 C CA . PHE A 1 93 ? 1.977 -3.678 -10.730 1.00 96.44 93 PHE A CA 1
ATOM 743 C C . PHE A 1 93 ? 2.182 -3.009 -12.096 1.00 96.44 93 PHE A C 1
ATOM 745 O O . PHE A 1 93 ? 2.550 -3.675 -13.065 1.00 96.44 93 PHE A O 1
ATOM 752 N N . LEU A 1 94 ? 1.991 -1.690 -12.175 1.00 96.00 94 LEU A N 1
ATOM 753 C CA . LEU A 1 94 ? 2.167 -0.929 -13.412 1.00 96.00 94 LEU A CA 1
ATOM 754 C C . LEU A 1 94 ? 3.618 -0.985 -13.895 1.00 96.00 94 LEU A C 1
ATOM 756 O O . LEU A 1 94 ? 3.873 -1.287 -15.056 1.00 96.00 94 LEU A O 1
ATOM 760 N N . GLY A 1 95 ? 4.588 -0.779 -13.007 1.00 93.88 95 GLY A N 1
ATOM 761 C CA . GLY A 1 95 ? 5.991 -0.874 -13.401 1.00 93.88 95 GLY A CA 1
ATOM 762 C C . GLY A 1 95 ? 6.381 -2.291 -13.847 1.00 93.88 95 GLY A C 1
ATOM 763 O O . GLY A 1 95 ? 7.052 -2.456 -14.863 1.00 93.88 95 GLY A O 1
ATOM 764 N N . ALA A 1 96 ? 5.893 -3.321 -13.150 1.00 92.94 96 ALA A N 1
ATOM 765 C CA . ALA A 1 96 ? 6.150 -4.722 -13.481 1.00 92.94 96 ALA A CA 1
ATOM 766 C C . ALA A 1 96 ? 5.449 -5.197 -14.762 1.00 92.94 96 ALA A C 1
ATOM 768 O O . ALA A 1 96 ? 5.833 -6.224 -15.309 1.00 92.94 96 ALA A O 1
ATOM 769 N N . THR A 1 97 ? 4.408 -4.502 -15.229 1.00 92.00 97 THR A N 1
ATOM 770 C CA . THR A 1 97 ? 3.755 -4.782 -16.520 1.00 92.00 97 THR A CA 1
ATOM 771 C C . THR A 1 97 ? 4.410 -4.027 -17.671 1.00 92.00 97 THR A C 1
ATOM 773 O O . THR A 1 97 ? 4.496 -4.574 -18.763 1.00 92.00 97 THR A O 1
ATOM 776 N N . ILE A 1 98 ? 4.895 -2.806 -17.432 1.00 92.44 98 ILE A N 1
ATOM 777 C CA . ILE A 1 98 ? 5.527 -1.961 -18.456 1.00 92.44 98 ILE A CA 1
ATOM 778 C C . ILE A 1 98 ? 6.940 -2.433 -18.810 1.00 92.44 98 ILE A C 1
ATOM 780 O O . ILE A 1 98 ? 7.308 -2.392 -19.979 1.00 92.44 98 ILE A O 1
ATOM 784 N N . TYR A 1 99 ? 7.747 -2.828 -17.821 1.00 86.19 99 TYR A N 1
ATOM 785 C CA . TYR A 1 99 ? 9.162 -3.155 -18.046 1.00 86.19 99 TYR A CA 1
ATOM 786 C C . TYR A 1 99 ? 9.444 -4.648 -18.257 1.00 86.19 99 TYR A C 1
ATOM 788 O O . TYR A 1 99 ? 10.605 -5.010 -18.433 1.00 86.19 99 TYR A O 1
ATOM 796 N N . ARG A 1 100 ? 8.413 -5.499 -18.214 1.00 68.06 100 ARG A N 1
ATOM 797 C CA . ARG A 1 100 ? 8.533 -6.938 -18.477 1.00 68.06 100 ARG A CA 1
ATOM 798 C C . ARG A 1 100 ? 8.890 -7.219 -19.930 1.00 68.06 100 ARG A C 1
ATOM 800 O O . ARG A 1 100 ? 9.643 -8.194 -20.135 1.00 68.06 100 ARG A O 1
#

InterPro domains:
  IPR004316 Sugar transporter SWEET repeat [PF03083] (22-90)

Radius of gyration: 20.95 Å; chains: 1; bounding box: 54×17×63 Å

Foldseek 3Di:
DPPVPPVVPPPPPDPPVVVVVVVVLLVCLVVVLVVLVVLLCCLPPVVPQPDDLVVLVVQLVVLVVQLVVCVVVVPVSSVSSSVSSNVSSVSNSVSNVVSD

pLDDT: mean 86.13, std 16.41, range [47.28, 98.5]

Organism: NCBI:txid1974854

Sequence (100 aa):
MLVLRHLHHRRRQKKSSHNFLDNIIYVIAFAGPVMTIPQIYDVWVAKQLSVNPITWGSYCVIAVVWLCYGLAHKVKPIIFSNTLGIITTGLVFLGATIYR

Secondary structure (DSSP, 8-state):
--STTSGGGS-----SSHHHHHHHHHHHHHHHHHTTHHHHHHHHTS----S-HHHHHHHHHHHHHHHHHHHHTT-HHHHHHHHHHHHHHHHHHHHHHH--